Protein AF-A0A8X6JG37-F1 (afdb_monomer_lite)

Foldseek 3Di:
DDKAWDWDDDPHIDIDIDPPDHQDFFDFDFDQDPVVRHTDTDTDGPSVVVVVVVCVVVVVVVCCVVPPDPPDDPD

Secondary structure (DSSP, 8-state):
---EEEEEESSSEEEEEESS--S---EEEEEEETTTTEEEEEEE-HHHHHHHHTTHHHHHHHHHHHHS-------

Organism: Nephila pilipes (NCBI:txid299642)

Structure (mmCIF, N/CA/C/O backbone):
data_AF-A0A8X6JG37-F1
#
_entry.id   AF-A0A8X6JG37-F1
#
loop_
_atom_site.group_PDB
_atom_site.id
_atom_site.type_symbol
_atom_site.label_atom_id
_atom_site.label_alt_id
_atom_site.label_comp_id
_atom_site.label_asym_id
_atom_site.label_entity_id
_atom_site.label_seq_id
_atom_site.pdbx_PDB_ins_code
_atom_site.Cartn_x
_atom_site.Cartn_y
_atom_site.Cartn_z
_atom_site.occupancy
_atom_site.B_iso_or_equiv
_atom_site.auth_seq_id
_atom_site.auth_comp_id
_atom_site.auth_asym_id
_atom_site.auth_atom_id
_atom_site.pdbx_PDB_model_num
ATOM 1 N N . MET A 1 1 ? 17.604 12.984 -17.962 1.00 57.44 1 MET A N 1
ATOM 2 C CA . MET A 1 1 ? 16.904 12.496 -16.757 1.00 57.44 1 MET A CA 1
ATOM 3 C C . MET A 1 1 ? 16.096 11.297 -17.203 1.00 57.44 1 MET A C 1
ATOM 5 O O . MET A 1 1 ? 15.204 11.478 -18.020 1.00 57.44 1 MET A O 1
ATOM 9 N N . GLU A 1 2 ? 16.491 10.093 -16.802 1.00 73.56 2 GLU A N 1
ATOM 10 C CA . GLU A 1 2 ? 15.756 8.872 -17.148 1.00 73.56 2 GLU A CA 1
ATOM 11 C C . GLU A 1 2 ? 14.724 8.577 -16.060 1.00 73.56 2 GLU A C 1
ATOM 13 O O . GLU A 1 2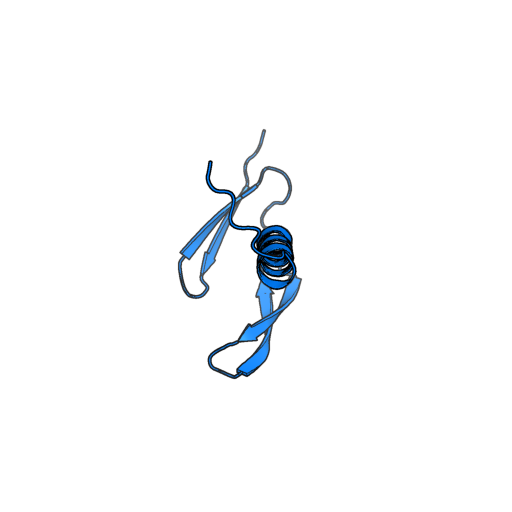 ? 14.990 8.765 -14.872 1.00 73.56 2 GLU A O 1
ATOM 18 N N . PHE A 1 3 ? 13.532 8.159 -16.478 1.00 73.00 3 PHE A N 1
ATOM 19 C CA . PHE A 1 3 ? 12.440 7.803 -15.583 1.00 73.00 3 PHE A CA 1
ATOM 20 C C . PHE A 1 3 ? 12.193 6.302 -15.687 1.00 73.00 3 PHE A C 1
ATOM 22 O O . PHE A 1 3 ? 11.977 5.778 -16.778 1.00 73.00 3 PHE A O 1
ATOM 29 N N . SER A 1 4 ? 12.186 5.622 -14.546 1.00 76.50 4 SER A N 1
ATOM 30 C CA . SER A 1 4 ? 11.771 4.229 -14.427 1.00 76.50 4 SER A CA 1
ATOM 31 C C . SER A 1 4 ? 10.340 4.170 -13.908 1.00 76.50 4 SER A C 1
ATOM 33 O O . SER A 1 4 ? 9.999 4.833 -12.925 1.00 76.50 4 SER A O 1
ATOM 35 N N . SER A 1 5 ? 9.497 3.367 -14.556 1.00 76.44 5 SER A N 1
ATOM 36 C CA . SER A 1 5 ? 8.123 3.125 -14.119 1.00 76.44 5 SER A CA 1
ATOM 37 C C . SER A 1 5 ? 7.955 1.688 -13.641 1.00 76.44 5 SER A C 1
ATOM 39 O O . SER A 1 5 ? 8.293 0.753 -14.367 1.00 76.44 5 SER A O 1
ATOM 41 N N . ALA A 1 6 ? 7.366 1.511 -12.463 1.00 74.62 6 ALA A N 1
ATOM 42 C CA . ALA A 1 6 ? 7.057 0.211 -11.886 1.00 74.62 6 ALA A CA 1
ATOM 43 C C . ALA A 1 6 ? 5.556 0.111 -11.601 1.00 74.62 6 ALA A C 1
ATOM 45 O O . ALA A 1 6 ? 4.978 0.976 -10.942 1.00 74.62 6 ALA A O 1
ATOM 46 N N . SER A 1 7 ? 4.911 -0.952 -12.083 1.00 74.69 7 SER A N 1
ATOM 47 C CA . SER A 1 7 ? 3.523 -1.257 -11.728 1.00 74.69 7 SER A CA 1
ATOM 48 C C . SER A 1 7 ? 3.473 -2.350 -10.670 1.00 74.69 7 SER A C 1
ATOM 50 O O . SER A 1 7 ? 4.027 -3.429 -10.885 1.00 74.69 7 SER A O 1
ATOM 52 N N . TRP A 1 8 ? 2.762 -2.103 -9.574 1.00 74.00 8 TRP A N 1
ATOM 53 C CA . TRP A 1 8 ? 2.526 -3.079 -8.517 1.00 74.00 8 TRP A CA 1
ATOM 54 C C . TRP A 1 8 ? 1.042 -3.411 -8.408 1.00 74.00 8 TRP A C 1
ATOM 56 O O . TRP A 1 8 ? 0.199 -2.517 -8.330 1.00 74.00 8 TRP A O 1
ATOM 66 N N . ASN A 1 9 ? 0.729 -4.704 -8.402 1.00 71.81 9 ASN A N 1
ATOM 67 C CA . ASN A 1 9 ? -0.621 -5.206 -8.195 1.00 71.81 9 ASN A CA 1
ATOM 68 C C . ASN A 1 9 ? -0.684 -5.873 -6.821 1.00 71.81 9 ASN A C 1
ATOM 70 O O . ASN A 1 9 ? -0.256 -7.014 -6.672 1.00 71.81 9 ASN A O 1
ATOM 74 N N . ASP A 1 10 ? -1.216 -5.147 -5.844 1.00 67.81 10 ASP A N 1
ATOM 75 C CA . ASP A 1 10 ? -1.686 -5.718 -4.580 1.00 67.81 10 ASP A CA 1
ATOM 76 C C . ASP A 1 10 ? -3.220 -5.833 -4.645 1.00 67.81 10 ASP A C 1
ATOM 78 O O . ASP A 1 10 ? -3.756 -6.457 -5.561 1.00 67.81 10 ASP A O 1
ATOM 82 N N . ASN A 1 11 ? -3.967 -5.163 -3.763 1.00 68.56 11 ASN A N 1
ATOM 83 C CA . ASN A 1 11 ? -5.432 -5.116 -3.833 1.00 68.56 11 ASN A CA 1
ATOM 84 C C . ASN A 1 11 ? -5.964 -4.182 -4.937 1.00 68.56 11 ASN A C 1
ATOM 86 O O . ASN A 1 11 ? -7.096 -4.328 -5.398 1.00 68.56 11 ASN A O 1
ATOM 90 N N . LYS A 1 12 ? -5.159 -3.194 -5.340 1.00 71.69 12 LYS A N 1
ATOM 91 C CA . LYS A 1 12 ? -5.404 -2.274 -6.458 1.00 71.69 12 LYS A CA 1
ATOM 92 C C . LYS A 1 12 ? -4.095 -2.082 -7.220 1.00 71.69 12 LYS A C 1
ATOM 94 O O . LYS A 1 12 ? -3.020 -2.203 -6.637 1.00 71.69 12 LYS A O 1
ATOM 99 N N . LYS A 1 13 ? -4.190 -1.765 -8.512 1.00 76.56 13 LYS A N 1
ATOM 100 C CA . LYS A 1 13 ? -3.020 -1.460 -9.341 1.00 76.56 13 LYS A CA 1
ATOM 101 C C . LYS A 1 13 ? -2.459 -0.092 -8.961 1.00 76.56 13 LYS A C 1
ATOM 103 O O . LYS A 1 13 ? -3.171 0.908 -9.047 1.00 76.56 13 LYS A O 1
ATOM 108 N N . VAL A 1 14 ? -1.192 -0.058 -8.569 1.00 77.81 14 VAL A N 1
ATOM 109 C CA . VAL A 1 14 ? -0.436 1.157 -8.250 1.00 77.81 14 VAL A CA 1
ATOM 110 C C . VAL A 1 14 ? 0.673 1.317 -9.281 1.00 77.81 14 VAL A C 1
ATOM 112 O O . VAL A 1 14 ? 1.328 0.342 -9.652 1.00 77.81 14 VAL A O 1
ATOM 115 N N . LEU A 1 15 ? 0.873 2.541 -9.765 1.00 80.88 15 LEU A N 1
ATOM 116 C CA . LEU A 1 15 ? 1.948 2.876 -10.692 1.00 80.88 15 LEU A CA 1
ATOM 117 C C . LEU A 1 15 ? 2.885 3.874 -10.015 1.00 80.88 15 LEU A C 1
ATOM 119 O O . LEU A 1 15 ? 2.448 4.930 -9.562 1.00 80.88 15 LEU A O 1
ATOM 123 N N . LEU A 1 16 ? 4.157 3.507 -9.921 1.00 77.56 16 LEU A N 1
ATOM 124 C CA . LEU A 1 16 ? 5.218 4.287 -9.295 1.00 77.56 16 LEU A CA 1
ATOM 125 C C . LEU A 1 16 ? 6.170 4.767 -10.388 1.00 77.56 16 LEU A C 1
ATOM 127 O O . LEU A 1 16 ? 6.540 3.994 -11.273 1.00 77.56 16 LEU A O 1
ATOM 131 N N . LEU A 1 17 ? 6.568 6.034 -10.316 1.00 81.31 17 LEU A N 1
ATOM 132 C CA . LEU A 1 17 ? 7.565 6.631 -11.197 1.00 81.31 17 LEU A CA 1
ATOM 133 C C . LEU A 1 17 ? 8.749 7.077 -10.339 1.00 81.31 17 LEU A C 1
ATOM 135 O O . LEU A 1 17 ? 8.559 7.814 -9.373 1.00 81.31 17 LEU A O 1
ATOM 139 N N . SER A 1 18 ? 9.953 6.624 -10.675 1.00 75.75 18 SER A N 1
ATOM 140 C CA . SER A 1 18 ? 11.177 6.948 -9.944 1.00 75.7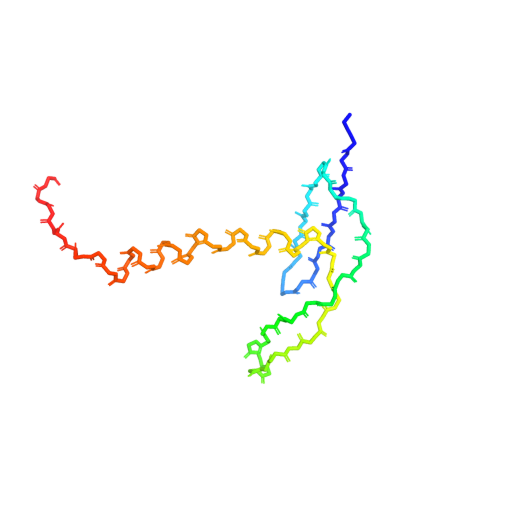5 18 SER A CA 1
ATOM 141 C C . SER A 1 18 ? 12.282 7.366 -10.904 1.00 75.75 18 SER A C 1
ATOM 143 O O . SER A 1 18 ? 12.441 6.795 -11.980 1.00 75.75 18 SER A O 1
ATOM 145 N N . THR A 1 19 ? 13.064 8.362 -10.499 1.00 81.19 19 THR A N 1
ATOM 146 C CA . THR A 1 19 ? 14.316 8.765 -11.162 1.00 81.19 19 THR A CA 1
ATOM 147 C C . THR A 1 19 ? 15.549 8.232 -10.436 1.00 81.19 19 THR A C 1
ATOM 149 O O . THR A 1 19 ? 16.666 8.565 -10.817 1.00 81.19 19 THR A O 1
ATOM 152 N N . TYR A 1 20 ? 15.349 7.477 -9.350 1.00 70.50 20 TYR A N 1
ATOM 153 C CA . TYR A 1 20 ? 16.400 7.043 -8.430 1.00 70.50 20 TYR A CA 1
ATOM 154 C C . TYR A 1 20 ? 16.680 5.541 -8.532 1.00 70.50 20 TYR A C 1
ATOM 156 O O . TYR A 1 20 ? 17.833 5.139 -8.640 1.00 70.50 20 TYR A O 1
ATOM 164 N N . VAL A 1 21 ? 15.634 4.710 -8.544 1.00 63.75 21 VAL A N 1
ATOM 165 C CA . VAL A 1 21 ? 15.759 3.245 -8.550 1.00 63.75 21 VAL A CA 1
ATOM 166 C C . VAL A 1 21 ? 14.971 2.684 -9.730 1.00 63.75 21 VAL A C 1
ATOM 168 O O . VAL A 1 21 ? 13.771 2.934 -9.869 1.00 63.75 21 VAL A O 1
ATOM 171 N N . GLY A 1 22 ? 15.681 1.9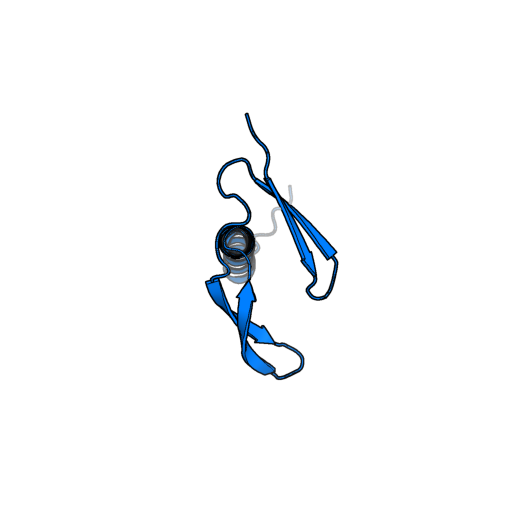57 -10.598 1.00 59.91 22 GLY A N 1
ATOM 172 C CA . GLY A 1 22 ? 15.128 1.209 -11.727 1.00 59.91 22 GLY A CA 1
ATOM 173 C C . GLY A 1 22 ? 14.309 -0.013 -11.290 1.00 59.91 22 GLY A C 1
ATOM 174 O O . GLY A 1 22 ? 14.028 -0.200 -10.112 1.00 59.91 22 GLY A O 1
ATOM 175 N N . ALA A 1 23 ? 13.959 -0.900 -12.224 1.00 59.91 23 ALA A N 1
ATOM 176 C CA . ALA A 1 23 ? 13.302 -2.184 -11.932 1.00 59.91 23 ALA A CA 1
ATOM 177 C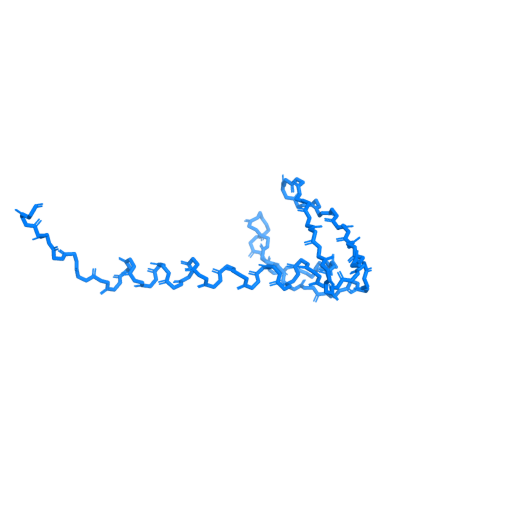 C . ALA A 1 23 ? 14.238 -3.220 -11.257 1.00 59.91 23 ALA A C 1
ATOM 179 O O . ALA A 1 23 ? 14.114 -4.423 -11.490 1.00 59.91 23 ALA A O 1
ATOM 180 N N . GLU A 1 24 ? 15.216 -2.768 -10.472 1.00 62.50 24 GLU A N 1
ATOM 181 C CA . GLU A 1 24 ? 16.286 -3.616 -9.965 1.00 62.50 24 GLU A CA 1
ATO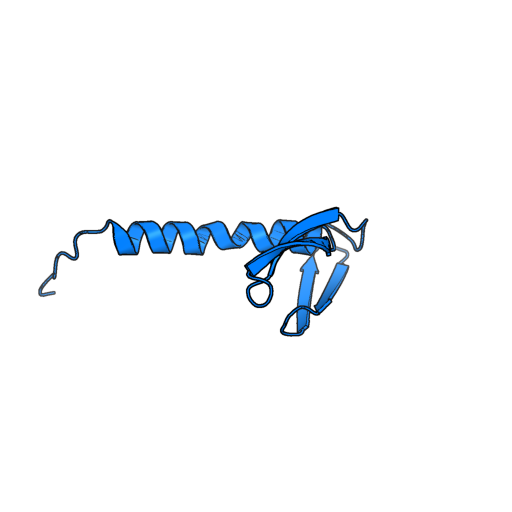M 182 C C . GLU A 1 24 ? 15.865 -4.374 -8.695 1.00 62.50 24 GLU A C 1
ATOM 184 O O . GLU A 1 24 ? 15.364 -3.794 -7.731 1.00 62.50 24 GLU A O 1
ATOM 189 N N . LEU A 1 25 ? 16.049 -5.695 -8.808 1.00 57.94 25 LEU A N 1
ATOM 190 C CA . LEU A 1 25 ? 15.914 -6.823 -7.882 1.00 57.94 25 LEU A CA 1
ATOM 191 C C . LEU A 1 25 ? 14.890 -6.733 -6.742 1.00 57.94 25 LEU A C 1
ATOM 193 O O . LEU A 1 25 ? 14.990 -5.968 -5.788 1.00 57.94 25 LEU A O 1
ATOM 197 N N . ALA A 1 26 ? 13.926 -7.650 -6.844 1.00 60.25 26 ALA A N 1
ATOM 198 C CA . ALA A 1 26 ? 12.894 -7.904 -5.864 1.00 60.25 26 ALA A CA 1
ATOM 199 C C . ALA A 1 26 ? 13.492 -8.288 -4.501 1.00 60.25 26 ALA A C 1
ATOM 201 O O . ALA A 1 26 ? 14.076 -9.361 -4.342 1.00 60.25 26 ALA A O 1
ATOM 202 N N . GLU A 1 27 ? 13.299 -7.430 -3.507 1.00 64.25 27 GLU A N 1
ATOM 203 C CA . GLU A 1 27 ? 13.573 -7.756 -2.114 1.00 64.25 27 GLU A CA 1
ATOM 204 C C . GLU A 1 27 ? 12.409 -8.577 -1.551 1.00 64.25 27 GLU A C 1
ATOM 206 O O . GLU A 1 27 ? 11.240 -8.392 -1.910 1.00 64.25 27 GLU A O 1
ATOM 211 N N . THR A 1 28 ? 12.727 -9.523 -0.668 1.00 65.25 28 THR A N 1
ATOM 212 C CA . THR A 1 28 ? 11.702 -10.291 0.043 1.00 65.25 28 THR A CA 1
ATOM 213 C C . THR A 1 28 ? 11.229 -9.463 1.229 1.00 65.25 28 THR A C 1
ATOM 215 O O . T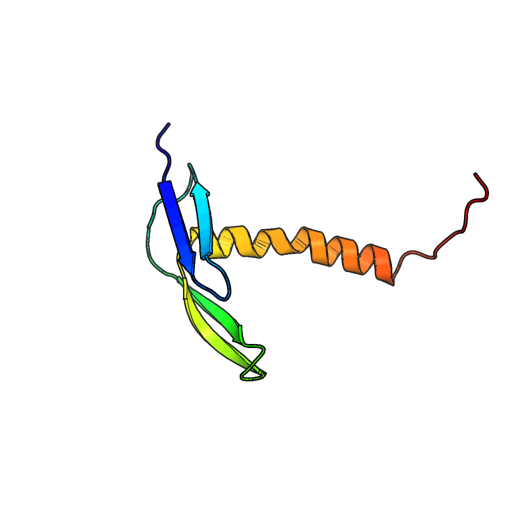HR A 1 28 ? 11.935 -9.365 2.232 1.00 65.25 28 THR A O 1
ATOM 218 N N . LEU A 1 29 ? 10.038 -8.877 1.127 1.00 70.38 29 LEU A N 1
ATOM 219 C CA . LEU A 1 29 ? 9.417 -8.157 2.229 1.00 70.38 29 LEU A CA 1
ATOM 220 C C . LEU A 1 29 ? 8.487 -9.048 3.030 1.00 70.38 29 LEU A C 1
ATOM 222 O O . LEU A 1 29 ? 7.794 -9.915 2.501 1.00 70.38 29 LEU A O 1
ATOM 226 N N . ILE A 1 30 ? 8.462 -8.786 4.331 1.00 72.94 30 ILE A N 1
ATOM 227 C CA . ILE A 1 30 ? 7.472 -9.344 5.237 1.00 72.94 30 ILE A CA 1
ATOM 228 C C . ILE A 1 30 ? 6.295 -8.369 5.253 1.00 72.94 30 ILE A C 1
ATOM 230 O O . ILE A 1 30 ? 6.396 -7.289 5.832 1.00 72.94 30 ILE A O 1
ATOM 234 N N . SER A 1 31 ? 5.194 -8.733 4.600 1.00 70.25 31 SER A N 1
ATOM 235 C CA . SER A 1 31 ? 3.943 -7.975 4.640 1.00 70.25 31 SER A CA 1
ATOM 236 C C . SER A 1 31 ? 2.912 -8.709 5.494 1.00 70.25 31 SER A C 1
ATOM 238 O O . SER A 1 31 ? 2.850 -9.937 5.511 1.00 70.25 31 SER A O 1
ATOM 240 N N . TYR A 1 32 ? 2.102 -7.965 6.244 1.00 74.38 32 TYR A N 1
ATOM 241 C CA . TYR A 1 32 ? 1.005 -8.551 7.008 1.00 74.38 32 TYR A CA 1
ATOM 242 C C . TYR A 1 32 ? -0.222 -8.717 6.110 1.00 74.38 32 TYR A C 1
ATOM 244 O O . TYR A 1 32 ? -0.807 -7.728 5.658 1.00 74.38 32 TYR A O 1
ATOM 252 N N . ASP A 1 33 ? -0.644 -9.957 5.878 1.00 74.88 33 ASP A N 1
ATOM 253 C CA . ASP A 1 33 ? -1.881 -10.239 5.160 1.00 74.88 33 ASP A CA 1
ATOM 254 C C . ASP A 1 33 ? -3.067 -10.174 6.133 1.00 74.88 33 ASP A C 1
ATOM 256 O O . ASP A 1 33 ? -3.203 -10.989 7.047 1.00 74.88 33 ASP A O 1
ATOM 260 N N . LYS A 1 34 ? -3.968 -9.207 5.923 1.00 77.06 34 LYS A N 1
ATOM 261 C CA . LYS A 1 34 ? -5.176 -9.033 6.748 1.00 77.06 34 LYS A CA 1
ATOM 262 C C . LYS A 1 34 ? -6.157 -10.203 6.642 1.00 77.06 34 LYS A C 1
ATOM 264 O O . LYS A 1 34 ? -6.903 -10.433 7.594 1.00 77.06 34 LYS A O 1
ATOM 269 N N . LYS A 1 35 ? -6.192 -10.916 5.511 1.00 80.75 35 LYS A N 1
ATOM 270 C CA . LYS A 1 35 ? -7.080 -12.070 5.303 1.00 80.75 35 LYS A CA 1
ATOM 271 C C . LYS A 1 35 ? -6.571 -13.281 6.073 1.00 80.75 35 LYS A C 1
ATOM 273 O O . LYS A 1 35 ? -7.350 -13.930 6.763 1.00 80.75 35 LYS A O 1
ATOM 278 N N . LEU A 1 36 ? -5.268 -13.547 5.984 1.00 83.69 36 LEU A N 1
ATOM 279 C CA . LEU A 1 36 ? -4.626 -14.674 6.669 1.00 83.69 36 LEU A CA 1
ATOM 280 C C . LEU A 1 36 ? -4.274 -14.361 8.130 1.00 83.69 36 LEU A C 1
ATOM 282 O O . LEU A 1 36 ? -4.007 -15.275 8.905 1.00 83.69 36 LEU A O 1
ATOM 286 N N . LYS A 1 37 ? -4.308 -13.079 8.514 1.00 85.56 37 LYS A N 1
ATOM 287 C CA . LYS A 1 37 ? -3.878 -12.552 9.816 1.00 85.56 37 LYS A CA 1
ATOM 288 C C . LYS A 1 37 ? -2.441 -12.939 10.180 1.00 85.56 37 LYS A C 1
ATOM 290 O O . LYS A 1 37 ? -2.106 -13.045 11.360 1.00 85.56 37 LYS A O 1
ATOM 295 N N . THR A 1 38 ? -1.590 -13.132 9.178 1.00 83.12 38 THR A N 1
ATOM 296 C CA . THR A 1 38 ? -0.208 -13.584 9.341 1.00 83.12 38 THR A CA 1
ATOM 297 C C . THR A 1 38 ? 0.745 -12.754 8.494 1.00 83.12 38 THR A C 1
ATOM 299 O O . THR A 1 38 ? 0.369 -12.125 7.507 1.00 83.12 38 THR A O 1
ATOM 302 N N . ASN A 1 39 ? 2.006 -12.747 8.914 1.00 80.75 39 ASN A N 1
ATOM 303 C CA . ASN A 1 39 ? 3.093 -12.165 8.147 1.00 80.75 39 ASN A CA 1
ATOM 304 C C . ASN A 1 39 ? 3.497 -13.128 7.026 1.00 80.75 39 ASN A C 1
ATOM 306 O O . ASN A 1 39 ? 3.888 -14.265 7.298 1.00 80.75 39 ASN A O 1
ATOM 310 N N . VAL A 1 40 ? 3.422 -12.668 5.783 1.00 79.38 40 VAL A N 1
ATOM 311 C CA . VAL A 1 40 ? 3.801 -13.415 4.582 1.00 79.38 40 VAL A CA 1
ATOM 312 C C . VAL A 1 40 ? 5.035 -12.792 3.943 1.00 79.38 40 VAL A C 1
ATOM 314 O O . VAL A 1 40 ? 5.225 -11.579 3.955 1.00 79.38 40 VAL A O 1
ATOM 317 N N . ARG A 1 41 ? 5.907 -13.646 3.401 1.00 72.94 41 ARG A N 1
ATOM 318 C CA . ARG A 1 41 ? 7.072 -13.213 2.627 1.00 72.94 41 ARG A CA 1
ATOM 319 C C . ARG A 1 41 ? 6.649 -13.039 1.174 1.00 72.94 41 ARG A C 1
ATOM 321 O O . ARG A 1 41 ? 6.317 -14.023 0.519 1.00 72.94 41 ARG A O 1
ATOM 328 N N . ALA A 1 42 ? 6.667 -11.804 0.690 1.00 70.81 42 ALA A N 1
ATOM 329 C CA . ALA A 1 42 ? 6.334 -11.451 -0.681 1.00 70.81 42 ALA A CA 1
ATOM 330 C C . ALA A 1 42 ? 7.543 -10.802 -1.361 1.00 70.81 42 ALA A C 1
ATOM 332 O O . ALA A 1 42 ? 8.210 -9.941 -0.789 1.00 70.81 42 ALA A O 1
ATOM 333 N N . SER A 1 43 ? 7.828 -11.207 -2.596 1.00 68.00 43 SER A N 1
ATOM 334 C CA . SER A 1 43 ? 8.810 -10.527 -3.438 1.00 68.00 43 SER A CA 1
ATOM 335 C C . SER A 1 43 ? 8.225 -9.203 -3.928 1.00 68.00 43 SER A C 1
ATOM 337 O O . SER A 1 43 ? 7.190 -9.209 -4.602 1.00 68.00 43 SER A O 1
ATOM 339 N N . CYS A 1 44 ? 8.871 -8.079 -3.626 1.00 69.31 44 CYS A N 1
ATOM 340 C CA . CYS A 1 44 ? 8.461 -6.772 -4.139 1.00 69.31 44 CYS A CA 1
ATOM 341 C C . CYS A 1 44 ? 9.662 -5.986 -4.671 1.00 69.31 44 CYS A C 1
ATOM 343 O O . CYS A 1 44 ? 10.785 -6.156 -4.204 1.00 69.31 44 CYS A O 1
ATOM 345 N N . LEU A 1 45 ? 9.420 -5.110 -5.644 1.00 72.00 45 LEU A N 1
ATOM 346 C CA . LEU A 1 45 ? 10.439 -4.196 -6.157 1.00 72.00 45 LEU A CA 1
ATOM 347 C C . LEU A 1 45 ? 10.900 -3.244 -5.048 1.00 72.00 45 LEU A C 1
ATOM 349 O O . LEU A 1 45 ? 10.074 -2.719 -4.300 1.00 72.00 45 LEU A O 1
ATOM 353 N N . ARG A 1 46 ? 12.200 -2.955 -4.996 1.00 71.94 46 ARG A N 1
ATOM 354 C CA . ARG A 1 46 ? 12.799 -2.051 -4.004 1.00 71.94 46 ARG A CA 1
ATOM 355 C C . ARG A 1 46 ? 12.138 -0.665 -3.962 1.00 71.94 46 ARG A C 1
ATOM 357 O O . ARG A 1 46 ? 11.913 -0.124 -2.885 1.00 71.94 46 ARG A O 1
ATOM 364 N N . THR A 1 47 ? 11.710 -0.138 -5.110 1.00 71.31 47 THR A N 1
ATOM 365 C CA . THR A 1 47 ? 10.950 1.124 -5.198 1.00 71.31 47 THR A CA 1
ATOM 366 C C . THR A 1 47 ? 9.648 1.096 -4.388 1.00 71.31 47 THR A C 1
ATOM 368 O O . THR A 1 47 ? 9.235 2.114 -3.838 1.00 71.31 47 THR A O 1
ATOM 371 N N . ILE A 1 48 ? 8.988 -0.064 -4.302 1.00 73.00 48 ILE A N 1
ATOM 372 C CA . ILE A 1 48 ? 7.754 -0.237 -3.522 1.00 73.00 48 ILE A CA 1
ATOM 373 C C . ILE A 1 48 ? 8.078 -0.240 -2.026 1.00 73.00 48 ILE A C 1
ATOM 375 O O . ILE A 1 48 ? 7.343 0.365 -1.251 1.00 73.00 48 ILE A O 1
ATOM 379 N N . ASN A 1 49 ? 9.183 -0.881 -1.630 1.00 73.75 49 ASN A N 1
ATOM 380 C CA . ASN A 1 49 ? 9.648 -0.909 -0.242 1.00 73.75 49 ASN A CA 1
ATOM 381 C C . ASN A 1 49 ? 9.920 0.508 0.285 1.00 73.75 49 ASN A C 1
ATOM 383 O O . ASN A 1 49 ? 9.384 0.913 1.315 1.00 73.75 49 ASN A O 1
ATOM 387 N N . GLU A 1 50 ? 10.692 1.290 -0.469 1.00 73.19 50 GLU A N 1
ATOM 388 C CA . GLU A 1 50 ? 11.018 2.674 -0.108 1.00 73.19 50 GLU A CA 1
ATOM 389 C C . GLU A 1 50 ? 9.759 3.557 -0.052 1.00 73.19 50 GLU A C 1
ATOM 391 O O . GLU A 1 50 ? 9.601 4.352 0.873 1.00 73.19 50 GLU A O 1
ATOM 396 N N . TYR A 1 51 ? 8.803 3.370 -0.971 1.00 74.31 51 TYR A N 1
ATOM 397 C CA . TYR A 1 51 ? 7.522 4.079 -0.905 1.00 74.31 51 TYR A CA 1
ATOM 398 C C . TYR A 1 51 ? 6.679 3.678 0.315 1.00 74.31 51 TYR A C 1
ATOM 400 O O . TYR A 1 51 ? 6.048 4.533 0.932 1.00 74.31 51 TYR A O 1
ATOM 408 N N . ALA A 1 52 ? 6.666 2.399 0.698 1.00 70.88 52 ALA A N 1
ATOM 409 C CA . ALA A 1 52 ? 5.901 1.933 1.855 1.00 70.88 52 ALA A CA 1
ATOM 410 C C . ALA A 1 52 ? 6.373 2.584 3.169 1.00 70.88 52 ALA A C 1
ATOM 412 O O . ALA A 1 52 ? 5.554 2.831 4.057 1.00 70.88 52 ALA A O 1
ATOM 413 N N . GLN A 1 53 ? 7.657 2.941 3.271 1.00 68.06 53 GLN A N 1
ATOM 414 C CA . GLN A 1 53 ? 8.191 3.695 4.411 1.00 68.06 53 GLN A CA 1
ATOM 415 C C . GLN A 1 53 ? 7.630 5.124 4.502 1.00 68.06 53 GLN A C 1
ATOM 417 O O . GLN A 1 53 ? 7.575 5.684 5.592 1.00 68.06 53 GLN A O 1
ATOM 422 N N . ALA A 1 54 ? 7.112 5.701 3.412 1.00 64.62 54 ALA A N 1
ATOM 423 C CA . ALA A 1 54 ? 6.425 6.996 3.459 1.00 64.62 54 ALA A CA 1
ATOM 424 C C . ALA A 1 54 ? 5.124 6.964 4.294 1.00 64.62 54 ALA A C 1
ATOM 426 O O . ALA A 1 54 ? 4.597 8.019 4.655 1.00 64.62 54 ALA A O 1
ATOM 427 N N . GLY A 1 55 ? 4.623 5.773 4.654 1.00 63.88 55 GLY A N 1
ATOM 428 C CA . GLY A 1 55 ? 3.531 5.598 5.617 1.00 63.88 55 GLY A CA 1
ATOM 429 C C . GLY A 1 55 ? 3.843 6.101 7.035 1.00 63.88 55 GLY A C 1
ATOM 430 O O . GLY A 1 55 ? 2.921 6.273 7.832 1.00 63.88 55 GLY A O 1
ATOM 431 N N . ASP A 1 56 ? 5.106 6.404 7.349 1.00 61.19 56 ASP A N 1
ATOM 432 C CA . ASP A 1 56 ? 5.527 6.936 8.654 1.00 61.19 56 ASP A CA 1
ATOM 433 C C . ASP A 1 56 ? 4.878 8.301 8.981 1.00 61.19 56 ASP A C 1
ATOM 435 O O . ASP A 1 56 ? 4.620 8.638 10.139 1.00 61.19 56 ASP A O 1
ATOM 439 N N . VAL A 1 57 ? 4.488 9.062 7.949 1.00 66.25 57 VAL A N 1
ATOM 440 C CA . VAL A 1 57 ? 3.737 10.320 8.105 1.00 66.25 57 VAL A CA 1
ATOM 441 C C . VAL A 1 57 ? 2.341 10.081 8.702 1.00 66.25 57 VAL A C 1
ATOM 443 O O . VAL A 1 57 ? 1.899 10.849 9.561 1.00 66.25 57 VAL A O 1
ATOM 446 N N . ASP A 1 58 ? 1.655 9.006 8.302 1.00 71.00 58 ASP A N 1
ATOM 447 C CA . ASP A 1 58 ? 0.327 8.648 8.830 1.00 71.00 58 ASP A CA 1
ATOM 448 C C . ASP A 1 58 ? 0.414 8.119 10.271 1.00 71.00 58 ASP A C 1
ATOM 450 O O . ASP A 1 58 ? -0.441 8.407 11.118 1.00 71.00 58 ASP A O 1
ATOM 454 N N . LEU A 1 59 ? 1.506 7.419 10.592 1.00 70.69 59 LEU A N 1
ATOM 455 C CA . LEU A 1 59 ? 1.798 6.982 11.955 1.00 70.69 59 LEU A CA 1
ATOM 456 C C . LEU A 1 59 ? 2.030 8.181 12.886 1.00 70.69 59 LEU A C 1
ATOM 458 O O . LEU A 1 59 ? 1.436 8.254 13.967 1.00 70.69 59 LEU A O 1
ATOM 462 N N . MET A 1 60 ? 2.823 9.162 12.450 1.00 77.25 60 MET A N 1
ATOM 463 C CA . MET A 1 60 ? 3.024 10.405 13.198 1.00 77.25 60 MET A CA 1
ATOM 464 C C . MET A 1 60 ? 1.704 11.170 13.382 1.00 77.25 60 MET A C 1
ATOM 466 O O . MET A 1 60 ? 1.394 11.613 14.493 1.00 77.25 60 MET A O 1
ATOM 470 N N . GLY A 1 61 ? 0.878 11.259 12.335 1.00 74.62 61 GLY A N 1
ATOM 471 C CA . GLY A 1 61 ? -0.470 11.828 12.417 1.00 74.62 61 GLY A CA 1
ATOM 472 C C . GLY A 1 61 ? -1.358 11.103 13.435 1.00 74.62 61 GLY A C 1
ATOM 473 O O . GLY A 1 61 ? -2.050 11.747 14.229 1.00 74.62 61 GLY A O 1
ATOM 474 N N . SER A 1 62 ? -1.278 9.774 13.487 1.00 80.19 62 SER A N 1
ATOM 475 C CA . SER A 1 62 ? -2.008 8.941 14.448 1.00 80.19 62 SER A CA 1
ATOM 476 C C . SER A 1 62 ? -1.566 9.184 15.893 1.00 80.19 62 SER A C 1
ATOM 478 O O . SER A 1 62 ? -2.413 9.266 16.788 1.00 80.19 62 SER A O 1
ATOM 480 N N . PHE A 1 63 ? -0.264 9.349 16.142 1.00 81.06 63 PHE A N 1
ATOM 481 C CA . PHE A 1 63 ? 0.241 9.695 17.472 1.00 81.06 63 PHE A CA 1
ATOM 482 C C . PHE A 1 63 ? -0.198 11.092 17.903 1.00 81.06 63 PHE A C 1
ATOM 484 O O . PHE A 1 63 ? -0.677 11.257 19.027 1.00 81.06 63 PHE A O 1
ATOM 491 N N . ILE A 1 64 ? -0.139 12.076 17.004 1.00 81.69 64 ILE A N 1
ATOM 492 C CA . ILE A 1 64 ? -0.666 13.417 17.278 1.00 81.69 64 ILE A CA 1
ATOM 493 C C . ILE A 1 64 ? -2.171 13.335 17.568 1.00 81.69 64 ILE A C 1
ATOM 495 O O . ILE A 1 64 ? -2.633 13.901 18.552 1.00 81.69 64 ILE A O 1
ATOM 499 N N . GLY A 1 65 ? -2.948 12.594 16.779 1.00 79.56 65 GLY A N 1
ATOM 500 C CA . GLY A 1 65 ? -4.389 12.439 16.994 1.00 79.56 65 GLY A CA 1
ATOM 501 C C . GLY A 1 65 ? -4.754 11.753 18.315 1.00 79.56 65 GLY A C 1
ATOM 502 O O . GLY A 1 65 ? -5.749 12.127 18.937 1.00 79.56 65 GLY A O 1
ATOM 503 N N . ARG A 1 66 ? -3.952 10.773 18.755 1.00 80.50 66 ARG A N 1
ATOM 504 C CA . ARG A 1 66 ? -4.179 10.005 19.991 1.00 80.50 66 ARG A CA 1
ATOM 505 C C . ARG A 1 66 ? -3.747 10.762 21.246 1.00 80.50 66 ARG A C 1
ATOM 507 O O . ARG A 1 66 ? -4.439 10.686 22.257 1.00 80.50 66 ARG A O 1
ATOM 514 N N . TYR A 1 67 ? -2.614 11.460 21.189 1.00 80.88 67 TYR A N 1
ATOM 515 C CA . TYR A 1 67 ? -1.997 12.086 22.362 1.00 80.88 67 TYR A CA 1
ATOM 516 C C . TYR A 1 67 ? -2.234 13.597 22.461 1.00 80.88 67 TYR A C 1
ATOM 518 O O . TYR A 1 67 ? -1.978 14.186 23.512 1.00 80.88 67 TYR A O 1
ATOM 526 N N . ARG A 1 68 ? -2.760 14.257 21.420 1.00 71.38 68 ARG A N 1
ATOM 527 C CA . ARG A 1 68 ? -3.117 15.676 21.511 1.00 71.38 68 ARG A CA 1
ATOM 528 C C . ARG A 1 68 ? -4.407 15.841 22.312 1.00 71.38 68 ARG A C 1
ATOM 530 O O . ARG A 1 68 ? -5.489 15.460 21.868 1.00 71.38 68 ARG A O 1
ATOM 537 N N . ILE A 1 69 ? -4.297 16.501 23.465 1.00 66.25 69 ILE A N 1
ATOM 538 C CA . ILE A 1 69 ? -5.447 17.049 24.190 1.00 66.25 69 ILE A CA 1
ATOM 539 C C . ILE A 1 69 ? -6.184 17.979 23.218 1.00 66.25 69 ILE A C 1
ATOM 541 O O . ILE A 1 69 ? -5.633 18.987 22.769 1.00 66.25 69 ILE A O 1
ATOM 545 N N . ARG A 1 70 ? -7.421 17.628 22.848 1.00 66.00 70 ARG A N 1
ATOM 546 C CA . ARG A 1 70 ? -8.287 18.489 22.032 1.00 66.00 70 ARG A CA 1
ATOM 547 C C . ARG A 1 70 ? -8.692 19.703 22.863 1.00 66.00 70 ARG A C 1
ATOM 549 O O . ARG A 1 70 ? -9.754 19.719 23.477 1.00 66.00 70 ARG A O 1
ATOM 556 N N . ILE A 1 71 ? -7.844 20.725 22.878 1.00 69.81 71 ILE A N 1
ATOM 557 C CA . ILE A 1 71 ? -8.218 22.044 23.378 1.00 69.81 71 ILE A CA 1
ATOM 558 C C . ILE A 1 71 ? -9.184 22.624 22.344 1.00 69.81 71 ILE A C 1
ATOM 560 O O . ILE A 1 71 ? -8.774 23.028 21.255 1.00 69.81 71 ILE A O 1
ATOM 564 N N . LYS A 1 72 ? -10.485 22.602 22.651 1.00 70.75 72 LYS A N 1
ATOM 565 C CA . LYS A 1 72 ? -11.483 23.325 21.860 1.00 70.75 72 LYS A CA 1
ATOM 566 C C . LYS A 1 72 ? -11.180 24.816 22.000 1.00 70.75 72 LYS A C 1
ATOM 568 O O . LYS A 1 72 ? -11.340 25.376 23.078 1.00 70.75 72 LYS A O 1
ATOM 573 N N . SER A 1 73 ? -10.708 25.440 20.928 1.00 74.19 73 SER A N 1
ATOM 574 C CA . SER A 1 73 ? -10.602 26.895 20.842 1.00 74.19 73 SER A CA 1
ATOM 575 C C . SER A 1 73 ? -11.926 27.438 20.306 1.00 74.19 73 SER A C 1
ATOM 577 O O . SER A 1 73 ? -12.464 26.869 19.362 1.00 74.19 73 SER A O 1
ATOM 579 N N . SER A 1 74 ? -12.465 28.498 20.910 1.00 75.88 74 SER A N 1
ATOM 580 C CA . SER A 1 74 ? -13.685 29.180 20.448 1.00 75.88 74 SER A CA 1
ATOM 581 C C . SER A 1 74 ? -13.389 30.287 19.426 1.00 75.88 74 SER A C 1
ATOM 583 O O . SER A 1 74 ? -14.081 31.305 19.416 1.00 75.88 74 SER A O 1
ATOM 585 N N . LYS A 1 75 ? -12.306 30.143 18.657 1.00 61.47 75 LYS A N 1
ATOM 586 C CA . LYS A 1 75 ? -12.020 31.028 17.527 1.00 61.47 75 LYS A CA 1
ATOM 587 C C . LYS A 1 75 ? -12.830 30.611 16.312 1.00 61.47 75 LYS A C 1
ATOM 589 O O . LYS A 1 75 ? -12.948 29.385 16.098 1.00 61.47 75 LYS A O 1
#

Sequence (75 aa):
MEFSSASWNDNKKVLLLSTYVGAELAETLISYDKKLKTNVRASCLRTINEYAQAGDVDLMGSFIGRYRIRIKSSK

pLDDT: mean 72.36, std 6.59, range [57.44, 85.56]

Radius of gyration: 17.47 Å; chains: 1; bounding box: 31×46×41 Å